Protein AF-U2ZTZ6-F1 (afdb_monomer_lite)

Sequence (130 aa):
MRSLLTILAVAVLAGCGGSEPFPRVDFPMQPGNYLQFYTQSGHPVVEFVQVDQRREAHSVQSGSWHGKVPIAQRMTNQTALLQECGLVTFREDDSEKVPVSYSRYNATGECPFKPFPALWTRVGRVPANN

Secondary structure (DSSP, 8-state):
----------------S-PSS----PPPSSSEEEEEEEEETTEEEEEEEEE-TT--EEEEEE--BSS---TTS--EEEEEEETTTEEEEEE--SSSEEEEEEEE--TT---TTSSPPSEEEE--PPP---

Structure (mmCIF, N/CA/C/O backbone):
data_AF-U2ZTZ6-F1
#
_entry.id   AF-U2ZTZ6-F1
#
loop_
_atom_site.group_PDB
_atom_site.id
_atom_site.type_symbol
_atom_site.label_atom_id
_atom_site.label_alt_id
_atom_site.label_comp_id
_atom_site.label_asym_id
_atom_site.label_entity_id
_atom_site.label_seq_id
_atom_site.pdbx_PDB_ins_code
_atom_site.Cartn_x
_atom_site.Cartn_y
_atom_site.Cartn_z
_atom_site.occupancy
_atom_site.B_iso_or_equiv
_atom_site.auth_seq_id
_atom_site.auth_comp_id
_atom_site.auth_asym_id
_atom_site.auth_atom_id
_atom_site.pdbx_PDB_model_num
ATOM 1 N N . MET A 1 1 ? -38.272 -24.082 -32.746 1.00 43.81 1 MET A N 1
ATOM 2 C CA . MET A 1 1 ? -37.293 -24.576 -31.754 1.00 43.81 1 MET A CA 1
ATOM 3 C C . MET A 1 1 ? -35.958 -24.760 -32.457 1.00 43.81 1 MET A C 1
ATOM 5 O O . MET A 1 1 ? -35.828 -25.666 -33.267 1.00 43.81 1 MET A O 1
ATOM 9 N N . ARG A 1 2 ? -35.004 -23.857 -32.230 1.00 38.69 2 ARG A N 1
ATOM 10 C CA . ARG A 1 2 ? -33.616 -23.998 -32.683 1.00 38.69 2 ARG A CA 1
ATOM 11 C C . ARG A 1 2 ? -32.737 -23.585 -31.514 1.00 38.69 2 ARG A C 1
ATOM 13 O O . ARG A 1 2 ? -32.619 -22.406 -31.209 1.00 38.69 2 ARG A O 1
ATOM 20 N N . SER A 1 3 ? -32.244 -24.604 -30.822 1.00 44.62 3 SER A N 1
ATOM 21 C CA . SER A 1 3 ? -31.207 -24.497 -29.808 1.00 44.62 3 SER A CA 1
ATOM 22 C C . SER A 1 3 ? -29.935 -24.018 -30.506 1.00 44.62 3 SER A C 1
ATOM 24 O O . SER A 1 3 ? -29.505 -24.653 -31.469 1.00 44.62 3 SER A O 1
ATOM 26 N N . LEU A 1 4 ? -29.376 -22.886 -30.082 1.00 44.50 4 LEU A N 1
ATOM 27 C CA . LEU A 1 4 ? -28.051 -22.451 -30.509 1.00 44.50 4 LEU A CA 1
ATOM 28 C C . LEU A 1 4 ? -27.165 -22.374 -29.272 1.00 44.50 4 LEU A C 1
ATOM 30 O O . LEU A 1 4 ? -27.458 -21.660 -28.316 1.00 44.50 4 LEU A O 1
ATOM 34 N N . LEU A 1 5 ? -26.134 -23.214 -29.326 1.00 45.91 5 LEU A N 1
ATOM 35 C CA . LEU A 1 5 ? -25.129 -23.465 -28.312 1.00 45.91 5 LEU A CA 1
ATOM 36 C C . LEU A 1 5 ? -24.493 -22.174 -27.789 1.00 45.91 5 LEU A C 1
ATOM 38 O O . LEU A 1 5 ? -24.011 -21.335 -28.548 1.00 45.91 5 LEU A O 1
ATOM 42 N N . THR A 1 6 ? -24.398 -22.114 -26.469 1.00 50.75 6 THR A N 1
ATOM 43 C CA . THR A 1 6 ? -23.483 -21.286 -25.693 1.00 50.75 6 THR A CA 1
ATOM 44 C C . THR A 1 6 ? -22.041 -21.553 -26.137 1.00 50.75 6 THR A C 1
ATOM 46 O O . THR A 1 6 ? -21.532 -22.655 -25.939 1.00 50.75 6 THR A O 1
ATOM 49 N N . ILE A 1 7 ? -21.359 -20.559 -26.710 1.00 50.34 7 ILE A N 1
ATOM 50 C CA . ILE A 1 7 ? -19.896 -20.580 -26.842 1.00 50.34 7 ILE A CA 1
ATOM 51 C C . ILE A 1 7 ? -19.346 -19.692 -25.731 1.00 50.34 7 ILE A C 1
ATOM 53 O O . ILE A 1 7 ? -19.288 -18.470 -25.840 1.00 50.34 7 ILE A O 1
ATOM 57 N N . LEU A 1 8 ? -19.002 -20.341 -24.622 1.00 43.28 8 LEU A N 1
ATOM 58 C CA . LEU A 1 8 ? -18.232 -19.770 -23.529 1.00 43.28 8 LEU A CA 1
ATOM 59 C C . LEU A 1 8 ? -16.788 -19.616 -24.034 1.00 43.28 8 LEU A C 1
ATOM 61 O O . LEU A 1 8 ? -16.059 -20.601 -24.139 1.00 43.28 8 LEU A O 1
ATOM 65 N N . ALA A 1 9 ? -16.383 -18.401 -24.405 1.00 47.66 9 ALA A N 1
ATOM 66 C CA . ALA A 1 9 ? -14.994 -18.112 -24.744 1.00 47.66 9 ALA A CA 1
ATOM 67 C C . ALA A 1 9 ? -14.166 -18.080 -23.453 1.00 47.66 9 ALA A C 1
ATOM 69 O O . ALA A 1 9 ? -14.027 -17.057 -22.789 1.00 47.66 9 ALA A O 1
ATOM 70 N N . VAL A 1 10 ? -13.648 -19.245 -23.083 1.00 46.72 10 VAL A N 1
ATOM 71 C CA . VAL A 1 10 ? -12.641 -19.406 -22.042 1.00 46.72 10 VAL A CA 1
ATOM 72 C C . VAL A 1 10 ? -11.295 -19.008 -22.652 1.00 46.72 10 VAL A C 1
ATOM 74 O O . VAL A 1 10 ? -10.635 -19.809 -23.308 1.00 46.72 10 VAL A O 1
ATOM 77 N N . ALA A 1 11 ? -10.902 -17.747 -22.483 1.00 47.03 11 ALA A N 1
ATOM 78 C CA . ALA A 1 11 ? -9.536 -17.308 -22.743 1.00 47.03 11 ALA A CA 1
ATOM 79 C C . ALA A 1 11 ? -8.702 -17.590 -21.486 1.00 47.03 11 ALA A C 1
ATOM 81 O O . ALA A 1 11 ? -8.723 -16.806 -20.541 1.00 47.03 11 ALA A O 1
ATOM 82 N N . VAL A 1 12 ? -8.000 -18.728 -21.448 1.00 53.06 12 VAL A N 1
ATOM 83 C CA . VAL A 1 12 ? -6.998 -18.996 -20.407 1.00 53.06 12 VAL A CA 1
ATOM 84 C C . VAL A 1 12 ? -5.627 -19.217 -21.057 1.00 53.06 12 VAL A C 1
ATOM 86 O O . VAL A 1 12 ? -5.473 -20.087 -21.907 1.00 53.06 12 VAL A O 1
ATOM 89 N N . LEU A 1 13 ? -4.659 -18.431 -20.570 1.00 55.22 13 LEU A N 1
ATOM 90 C CA . LEU A 1 13 ? -3.202 -18.636 -20.545 1.00 55.22 13 LEU A CA 1
ATOM 91 C C . LEU A 1 13 ? -2.423 -18.647 -21.874 1.00 55.22 13 LEU A C 1
ATOM 93 O O . LEU A 1 13 ? -2.157 -19.694 -22.456 1.00 55.22 13 LEU A O 1
ATOM 97 N N . ALA A 1 14 ? -1.875 -17.478 -22.220 1.00 44.84 14 ALA A N 1
ATOM 98 C CA . ALA A 1 14 ? -0.544 -17.356 -22.823 1.00 44.84 14 ALA A CA 1
ATOM 99 C C . ALA A 1 14 ? 0.058 -15.970 -22.504 1.00 44.84 14 ALA A C 1
ATOM 101 O O . ALA A 1 14 ? -0.597 -14.955 -22.726 1.00 44.84 14 ALA A O 1
ATOM 102 N N . GLY A 1 15 ? 1.294 -15.932 -21.991 1.00 38.28 15 GLY A N 1
ATOM 103 C CA . GLY A 1 15 ? 2.070 -14.709 -21.714 1.00 38.28 15 GLY A CA 1
ATOM 104 C C . GLY A 1 15 ? 2.737 -14.755 -20.335 1.00 38.28 15 GLY A C 1
ATOM 105 O O . GLY A 1 15 ? 2.160 -14.304 -19.357 1.00 38.28 15 GLY A O 1
ATOM 106 N N . CYS A 1 16 ? 3.801 -15.546 -20.162 1.00 47.16 16 CYS A N 1
ATOM 107 C CA . CYS A 1 16 ? 5.211 -15.125 -20.268 1.00 47.16 16 CYS A CA 1
ATOM 108 C C . CYS A 1 16 ? 5.587 -14.012 -19.274 1.00 47.16 16 CYS A C 1
ATOM 110 O O . CYS A 1 16 ? 5.120 -12.893 -19.421 1.00 47.16 16 CYS A O 1
ATOM 112 N N . GLY A 1 17 ? 6.430 -14.375 -18.291 1.00 42.50 17 GLY A N 1
ATOM 113 C CA . GLY A 1 17 ? 7.128 -13.548 -17.292 1.00 42.50 17 GLY A CA 1
ATOM 114 C C . GLY A 1 17 ? 6.688 -12.095 -17.179 1.00 42.50 17 GLY A C 1
ATOM 115 O O . GLY A 1 17 ? 6.994 -11.331 -18.082 1.00 42.50 17 GLY A O 1
ATOM 116 N N . GLY A 1 18 ? 6.031 -11.748 -16.061 1.00 46.72 18 GLY A N 1
ATOM 117 C CA . GLY A 1 18 ? 5.429 -10.439 -15.775 1.00 46.72 18 GLY A CA 1
ATOM 118 C C . GLY A 1 18 ? 6.169 -9.282 -16.435 1.00 46.72 18 GLY A C 1
ATOM 119 O O . GLY A 1 18 ? 7.131 -8.753 -15.883 1.00 46.72 18 GLY A O 1
ATOM 120 N N . SER A 1 19 ? 5.745 -8.946 -17.651 1.00 56.12 19 SER A N 1
ATOM 121 C CA . SER A 1 19 ? 6.374 -7.909 -18.442 1.00 56.12 19 SER A CA 1
ATOM 122 C C . SER A 1 19 ? 5.923 -6.584 -17.867 1.00 56.12 19 SER A C 1
ATOM 124 O O . SER A 1 19 ? 4.720 -6.353 -17.729 1.00 56.12 19 SER A O 1
ATOM 126 N N . GLU A 1 20 ? 6.880 -5.722 -17.540 1.00 63.03 20 GLU A N 1
ATOM 127 C CA . GLU A 1 20 ? 6.589 -4.323 -17.266 1.00 63.03 20 GLU A CA 1
ATOM 128 C C . GLU A 1 20 ? 5.672 -3.749 -18.366 1.00 63.03 20 GLU A C 1
ATOM 130 O O . GLU A 1 20 ? 5.856 -4.067 -19.546 1.00 63.03 20 GLU A O 1
ATOM 135 N N . PRO A 1 21 ? 4.691 -2.904 -18.007 1.00 69.62 21 PRO A N 1
ATOM 136 C CA . PRO A 1 21 ? 4.442 -2.352 -16.673 1.00 69.62 21 PRO A CA 1
ATOM 137 C C . PRO A 1 21 ? 3.706 -3.322 -15.735 1.00 69.62 21 PRO A C 1
ATOM 139 O O . PRO A 1 21 ? 2.842 -4.070 -16.173 1.00 69.62 21 PRO A O 1
ATOM 142 N N . PHE A 1 22 ? 3.994 -3.254 -14.428 1.00 84.38 22 PHE A N 1
ATOM 143 C CA . PHE A 1 22 ? 3.204 -3.924 -13.385 1.00 84.38 22 PHE A CA 1
ATOM 144 C C . PHE A 1 22 ? 1.806 -3.289 -13.347 1.00 84.38 22 PHE A C 1
ATOM 146 O O . PHE A 1 22 ? 1.705 -2.141 -12.908 1.00 84.38 22 PHE A O 1
ATOM 153 N N . PRO A 1 23 ? 0.743 -3.949 -13.843 1.00 87.38 23 PRO A N 1
ATOM 154 C CA . PRO A 1 23 ? -0.548 -3.298 -14.009 1.00 87.38 23 PRO A CA 1
ATOM 155 C C . PRO A 1 23 ? -1.295 -3.208 -12.675 1.00 87.38 23 PRO A C 1
ATOM 157 O O . PRO A 1 23 ? -1.158 -4.077 -11.813 1.00 87.38 23 PRO A O 1
ATOM 160 N N . ARG A 1 24 ? -2.135 -2.177 -12.529 1.00 91.88 24 ARG A N 1
ATOM 161 C CA . ARG A 1 24 ? -3.128 -2.124 -11.450 1.00 91.88 24 ARG A CA 1
ATOM 162 C C . ARG A 1 24 ? -4.140 -3.253 -11.652 1.00 91.88 24 ARG A C 1
ATOM 164 O O . ARG A 1 24 ? -4.647 -3.418 -12.761 1.00 91.88 24 ARG A O 1
ATOM 171 N N . VAL A 1 25 ? -4.461 -3.984 -10.591 1.00 91.12 25 VAL A N 1
ATOM 172 C CA . VAL A 1 25 ? -5.517 -5.009 -10.589 1.00 91.12 25 VAL A CA 1
ATOM 173 C C . VAL A 1 25 ? -6.720 -4.556 -9.769 1.00 91.12 25 VAL A C 1
AT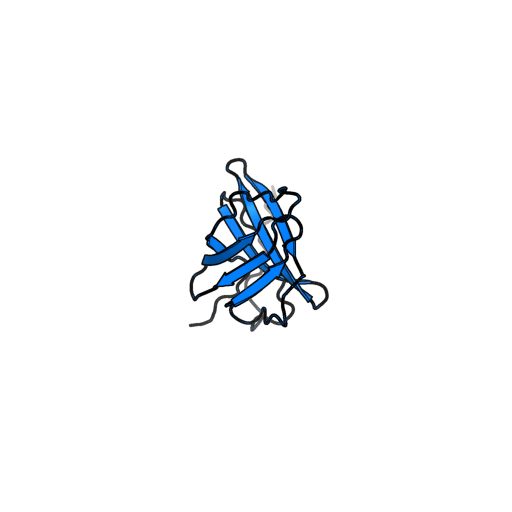OM 175 O O . VAL A 1 25 ? -6.614 -3.647 -8.943 1.00 91.12 25 VAL A O 1
ATOM 178 N N . ASP A 1 26 ? -7.864 -5.198 -9.977 1.00 91.62 26 ASP A N 1
ATOM 179 C CA . ASP A 1 26 ? -9.044 -4.952 -9.153 1.00 91.62 26 ASP A CA 1
ATOM 180 C C . ASP A 1 26 ? -8.885 -5.552 -7.752 1.00 91.62 26 ASP A C 1
ATOM 182 O O . ASP A 1 26 ? -8.284 -6.615 -7.562 1.00 91.62 26 ASP A O 1
ATOM 186 N N . PHE A 1 27 ? -9.439 -4.858 -6.757 1.00 90.69 27 PHE A N 1
ATOM 187 C CA . PHE A 1 27 ? -9.451 -5.338 -5.381 1.00 90.69 27 PHE A CA 1
ATOM 188 C C . PHE A 1 27 ? -10.583 -6.346 -5.140 1.00 90.69 27 PHE A C 1
ATOM 190 O O . PHE A 1 27 ? -11.648 -6.242 -5.755 1.00 90.69 27 PHE A O 1
ATOM 197 N N . PRO A 1 28 ? -10.395 -7.300 -4.211 1.00 91.00 28 PRO A N 1
ATOM 198 C CA . PRO A 1 28 ? -11.462 -8.192 -3.783 1.00 91.00 28 PRO A CA 1
ATOM 199 C C . PRO A 1 28 ? -12.629 -7.415 -3.161 1.00 91.00 28 PRO A C 1
ATOM 201 O O . PRO A 1 28 ? -12.428 -6.396 -2.509 1.00 91.00 28 PRO A O 1
ATOM 204 N N . MET A 1 29 ? -13.854 -7.925 -3.319 1.00 91.44 29 MET A N 1
ATOM 205 C CA . MET A 1 29 ? -15.057 -7.328 -2.714 1.00 91.44 29 MET A CA 1
ATOM 206 C C . MET A 1 29 ? -15.347 -7.854 -1.299 1.00 91.44 29 MET A C 1
ATOM 208 O O . MET A 1 29 ? -16.347 -7.469 -0.689 1.00 91.44 29 MET A O 1
ATOM 212 N N . GLN A 1 30 ? -14.542 -8.795 -0.793 1.00 95.31 30 GLN A N 1
ATOM 213 C CA . GLN A 1 30 ? -14.692 -9.293 0.572 1.00 95.31 30 GLN A CA 1
ATOM 214 C C . GLN A 1 30 ? -14.176 -8.253 1.577 1.00 95.31 30 GLN A C 1
ATOM 216 O O . GLN A 1 30 ? -13.206 -7.562 1.273 1.00 95.31 30 GLN A O 1
ATOM 221 N N . PRO A 1 31 ? -14.773 -8.160 2.781 1.00 96.50 31 PRO A N 1
ATOM 222 C CA . PRO A 1 31 ? -14.268 -7.278 3.824 1.00 96.50 31 PRO A CA 1
ATOM 223 C C . PRO A 1 31 ? -12.810 -7.595 4.173 1.00 96.50 31 PRO A C 1
ATOM 225 O O . PRO A 1 31 ? -12.457 -8.755 4.404 1.00 96.50 31 PRO A O 1
ATOM 228 N N . GLY A 1 32 ? -11.966 -6.569 4.248 1.00 95.62 32 GLY A N 1
ATOM 229 C CA . GLY A 1 32 ? -10.542 -6.750 4.503 1.00 95.62 32 GLY A CA 1
ATOM 230 C C . GLY A 1 32 ? -9.690 -5.525 4.196 1.00 95.62 32 GLY A C 1
ATOM 231 O O . GLY A 1 32 ? -10.163 -4.526 3.662 1.00 95.62 32 GLY A O 1
ATOM 232 N N . ASN A 1 33 ? -8.406 -5.631 4.542 1.00 96.38 33 ASN A N 1
ATOM 233 C CA . ASN A 1 33 ? -7.384 -4.635 4.230 1.00 96.38 33 ASN A CA 1
ATOM 234 C C . ASN A 1 33 ? -6.492 -5.193 3.123 1.00 96.38 33 ASN A C 1
ATOM 236 O O . ASN A 1 33 ? -5.853 -6.239 3.303 1.00 96.38 33 ASN A O 1
ATOM 240 N N . TYR A 1 34 ? -6.431 -4.490 2.003 1.00 95.50 34 TYR A N 1
ATOM 241 C CA . TYR A 1 34 ? -5.703 -4.886 0.810 1.00 95.50 34 TYR A CA 1
ATOM 242 C C . TYR A 1 34 ? -4.756 -3.786 0.351 1.00 95.50 34 TYR A C 1
ATOM 244 O O . TYR A 1 34 ? -5.050 -2.604 0.499 1.00 95.50 34 TYR A O 1
ATOM 252 N N . LEU A 1 35 ? -3.627 -4.160 -0.234 1.00 94.75 35 LEU A N 1
ATOM 253 C CA . LEU A 1 35 ? -2.768 -3.207 -0.918 1.00 94.75 35 LEU A CA 1
ATOM 254 C C . LEU A 1 35 ? -2.220 -3.781 -2.213 1.00 94.75 35 LEU A C 1
ATOM 256 O O . LEU A 1 35 ? -2.150 -4.995 -2.382 1.00 94.75 35 LEU A O 1
ATOM 260 N N . GLN A 1 36 ? -1.789 -2.910 -3.110 1.00 93.44 36 GLN A N 1
ATOM 261 C CA . GLN A 1 36 ? -1.037 -3.301 -4.293 1.00 93.44 36 GLN A CA 1
ATOM 262 C C . GLN A 1 36 ? 0.054 -2.293 -4.611 1.00 93.44 36 GLN A C 1
ATOM 264 O O . GLN A 1 36 ? -0.023 -1.126 -4.228 1.00 93.44 36 GLN A O 1
ATOM 269 N N . PHE A 1 37 ? 1.052 -2.771 -5.348 1.00 91.88 37 PHE A N 1
ATOM 270 C CA . PHE A 1 37 ? 2.106 -1.954 -5.928 1.00 91.88 37 PHE A CA 1
ATOM 271 C C . PHE A 1 37 ? 2.054 -2.130 -7.443 1.00 91.88 37 PHE A C 1
ATOM 273 O O . PHE A 1 37 ? 2.108 -3.265 -7.918 1.00 91.88 37 PHE A O 1
ATOM 280 N N . TYR A 1 38 ? 1.947 -1.033 -8.184 1.00 91.56 38 TYR A N 1
ATOM 281 C CA . TYR A 1 38 ? 1.839 -1.044 -9.644 1.00 91.56 38 TYR A CA 1
ATOM 282 C C . TYR A 1 38 ? 2.526 0.173 -10.259 1.00 91.56 38 TYR A C 1
ATOM 284 O O . TYR A 1 38 ? 2.884 1.128 -9.569 1.00 91.56 38 TYR A O 1
ATOM 292 N N . THR A 1 39 ? 2.715 0.139 -11.573 1.00 90.50 39 THR A N 1
ATOM 293 C CA . THR A 1 39 ? 3.290 1.244 -12.333 1.00 90.50 39 THR A CA 1
ATOM 294 C C . THR A 1 39 ? 2.179 2.039 -13.011 1.00 90.50 39 THR A C 1
ATOM 296 O O . THR A 1 39 ? 1.402 1.491 -13.789 1.00 90.50 39 THR A O 1
ATOM 299 N N . GLN A 1 40 ? 2.134 3.350 -12.774 1.00 90.00 40 GLN A N 1
ATOM 300 C CA . GLN A 1 40 ? 1.255 4.285 -13.475 1.00 90.00 40 GLN A CA 1
ATOM 301 C C . GLN A 1 40 ? 2.105 5.339 -14.176 1.00 90.00 40 GLN A C 1
ATOM 303 O O . GLN A 1 40 ? 2.908 6.017 -13.538 1.00 90.00 40 GLN A O 1
ATOM 308 N N . SER A 1 41 ? 1.965 5.460 -15.498 1.00 88.75 41 SER A N 1
ATOM 309 C CA . SER A 1 41 ? 2.744 6.413 -16.307 1.00 88.75 41 SER A CA 1
ATOM 310 C C . SER A 1 41 ? 4.266 6.307 -16.096 1.00 88.75 41 SER A C 1
ATOM 312 O O . SER A 1 41 ? 4.966 7.312 -16.085 1.00 88.75 41 SER A O 1
ATOM 314 N N . GLY A 1 42 ? 4.782 5.090 -15.885 1.00 85.69 42 GLY A N 1
ATOM 315 C CA . GLY A 1 42 ? 6.207 4.842 -15.626 1.00 85.69 42 GLY A CA 1
ATOM 316 C C . GLY A 1 42 ? 6.661 5.083 -14.181 1.00 85.69 42 GLY A C 1
ATOM 317 O O . GLY A 1 42 ? 7.831 4.869 -13.874 1.00 85.69 42 GLY A O 1
ATOM 318 N N . HIS A 1 43 ? 5.757 5.478 -13.281 1.00 89.75 43 HIS A N 1
ATOM 319 C CA . HIS A 1 43 ? 6.068 5.752 -11.881 1.00 89.75 43 HIS A CA 1
ATOM 320 C C . HIS A 1 43 ? 5.464 4.708 -10.937 1.00 89.75 43 HIS A C 1
ATOM 322 O O . HIS A 1 43 ? 4.350 4.235 -11.175 1.00 89.75 43 HIS A O 1
ATOM 328 N N . PRO A 1 44 ? 6.177 4.349 -9.856 1.00 91.94 44 PRO A N 1
ATOM 329 C CA . PRO A 1 44 ? 5.676 3.410 -8.873 1.00 91.94 44 PRO A CA 1
ATOM 330 C C . PRO A 1 44 ? 4.541 4.018 -8.049 1.00 91.94 44 PRO A C 1
ATOM 332 O O . PRO A 1 44 ? 4.652 5.142 -7.560 1.00 91.94 44 PRO A O 1
ATOM 335 N N . VAL A 1 45 ? 3.480 3.249 -7.839 1.00 93.81 45 VAL A N 1
ATOM 336 C CA . VAL A 1 45 ? 2.321 3.623 -7.028 1.00 93.81 45 VAL A CA 1
ATOM 337 C C . VAL A 1 45 ? 2.041 2.523 -6.015 1.00 93.81 45 VAL A C 1
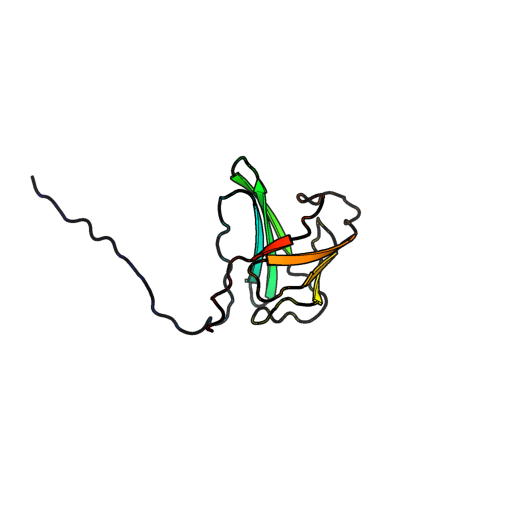ATOM 339 O O . VAL A 1 45 ? 2.148 1.336 -6.326 1.00 93.81 45 VAL A O 1
ATOM 342 N N . VAL A 1 46 ? 1.690 2.925 -4.796 1.00 94.25 46 VAL A N 1
ATOM 343 C CA . VAL A 1 46 ? 1.035 2.066 -3.811 1.00 94.25 46 VAL A CA 1
ATOM 344 C C . VAL A 1 46 ? -0.410 2.509 -3.660 1.00 94.25 46 VAL A C 1
ATOM 346 O O . VAL A 1 46 ? -0.676 3.702 -3.532 1.00 94.25 46 VAL A O 1
ATOM 349 N N . GLU A 1 47 ? -1.331 1.557 -3.648 1.00 95.44 47 GLU A N 1
ATOM 350 C CA . GLU A 1 47 ? -2.740 1.793 -3.341 1.00 95.44 47 GLU A CA 1
ATOM 351 C C . GLU A 1 47 ? -3.162 0.880 -2.195 1.00 95.44 47 GLU A C 1
ATOM 353 O O . GLU A 1 47 ? -2.896 -0.323 -2.215 1.00 95.44 47 GLU A O 1
ATOM 358 N N . PHE A 1 48 ? -3.808 1.471 -1.200 1.00 95.62 48 PHE A N 1
ATOM 359 C CA . PHE A 1 48 ? -4.397 0.816 -0.045 1.00 95.62 48 PHE A CA 1
ATOM 360 C C . PHE A 1 48 ? -5.907 0.841 -0.189 1.00 95.62 48 PHE A C 1
ATOM 362 O O . PHE A 1 48 ? -6.471 1.903 -0.433 1.00 95.62 48 PHE A O 1
ATOM 369 N N . VAL A 1 49 ? -6.557 -0.297 0.028 1.00 96.25 49 VAL A N 1
ATOM 370 C CA . VAL A 1 49 ? -8.012 -0.412 0.036 1.00 96.25 49 VAL A CA 1
ATOM 371 C C . VAL A 1 49 ? -8.483 -1.145 1.276 1.00 96.25 49 VAL A C 1
ATOM 373 O O . VAL A 1 49 ? -8.062 -2.268 1.551 1.00 96.25 49 VAL A O 1
ATOM 376 N N . GLN A 1 50 ? -9.394 -0.516 2.008 1.00 96.12 50 GLN A N 1
ATOM 377 C CA . GLN A 1 50 ? -10.157 -1.165 3.062 1.00 96.12 50 GLN A CA 1
ATOM 378 C C . GLN A 1 50 ? -11.583 -1.380 2.571 1.00 96.12 50 GLN A C 1
ATOM 380 O O . GLN A 1 50 ? -12.261 -0.424 2.202 1.00 96.12 50 GLN A O 1
ATOM 385 N N . VAL A 1 51 ? -12.022 -2.635 2.571 1.00 95.81 51 VAL A N 1
ATOM 386 C CA . VAL A 1 51 ? -13.405 -3.016 2.287 1.00 95.81 51 VAL A CA 1
ATOM 387 C C . VAL A 1 51 ? -14.097 -3.297 3.610 1.00 95.81 51 VAL A C 1
ATOM 389 O O . VAL A 1 51 ? -13.628 -4.122 4.400 1.00 95.81 51 VAL A O 1
ATOM 392 N N . ASP A 1 52 ? -15.194 -2.597 3.870 1.00 93.19 52 ASP A N 1
ATOM 393 C CA . ASP A 1 52 ? -15.954 -2.738 5.106 1.00 93.19 52 ASP A CA 1
ATOM 394 C C . ASP A 1 52 ? -16.941 -3.926 5.056 1.00 93.19 52 ASP A C 1
ATOM 396 O O . ASP A 1 52 ? -17.044 -4.659 4.070 1.00 93.19 52 ASP A O 1
ATOM 400 N N . GLN A 1 53 ? -17.704 -4.132 6.134 1.00 94.50 53 GLN A N 1
ATOM 401 C CA . GLN A 1 53 ? -18.706 -5.207 6.211 1.00 94.50 53 GLN A CA 1
ATOM 402 C C . GLN A 1 53 ? -19.898 -5.010 5.255 1.00 94.50 53 GLN A C 1
ATOM 404 O O . GLN A 1 53 ? -20.607 -5.970 4.950 1.00 94.50 53 GLN A O 1
ATOM 409 N N . ARG A 1 54 ? -20.123 -3.784 4.774 1.00 94.88 54 ARG A N 1
ATOM 410 C CA . ARG A 1 54 ? -21.149 -3.433 3.782 1.00 94.88 54 ARG A CA 1
ATOM 411 C C . ARG A 1 54 ? -20.640 -3.579 2.348 1.00 94.88 54 ARG A C 1
ATOM 413 O O . ARG A 1 54 ? -21.432 -3.433 1.421 1.00 94.88 54 ARG A O 1
ATOM 420 N N . ARG A 1 55 ? -19.368 -3.964 2.171 1.00 91.88 55 ARG A N 1
ATOM 421 C CA . ARG A 1 55 ? -18.650 -4.044 0.889 1.00 91.88 55 ARG A CA 1
ATOM 422 C C . ARG A 1 55 ? -18.420 -2.678 0.245 1.00 91.88 55 ARG A C 1
ATOM 424 O O . ARG A 1 55 ? -18.246 -2.588 -0.969 1.00 91.88 55 ARG A O 1
ATOM 431 N N . GLU A 1 56 ? -18.409 -1.627 1.052 1.00 93.19 56 GLU A N 1
ATOM 432 C CA . GLU A 1 56 ? -17.961 -0.304 0.644 1.00 93.19 56 GLU A CA 1
ATOM 433 C C . GLU A 1 56 ? -16.432 -0.260 0.733 1.00 93.19 56 GLU A C 1
ATOM 435 O O . GLU A 1 56 ? -15.835 -0.742 1.698 1.00 93.19 56 GLU A O 1
ATOM 440 N N . ALA A 1 57 ? -15.790 0.267 -0.310 1.00 93.19 57 ALA A N 1
ATOM 441 C CA . ALA A 1 57 ? -14.339 0.327 -0.418 1.00 93.19 57 ALA A CA 1
ATOM 442 C C . ALA A 1 57 ? -13.846 1.763 -0.219 1.00 93.19 57 ALA A C 1
ATOM 444 O O . ALA A 1 57 ? -14.255 2.677 -0.936 1.00 93.19 57 ALA A O 1
ATOM 445 N N . HIS A 1 58 ? -12.911 1.945 0.708 1.00 93.19 58 HIS A N 1
ATOM 446 C CA . HIS A 1 58 ? -12.160 3.183 0.882 1.00 93.19 58 HIS A CA 1
ATOM 447 C C . HIS A 1 58 ? -10.751 2.988 0.333 1.00 93.19 58 HIS A C 1
ATOM 449 O O . HIS A 1 58 ? -10.065 2.057 0.755 1.00 93.19 58 HIS A O 1
ATOM 455 N N . SER A 1 59 ? -10.324 3.853 -0.591 1.00 93.75 59 SER A N 1
ATOM 456 C CA . SER A 1 59 ? -9.005 3.776 -1.227 1.00 93.75 59 SER A CA 1
ATOM 457 C C .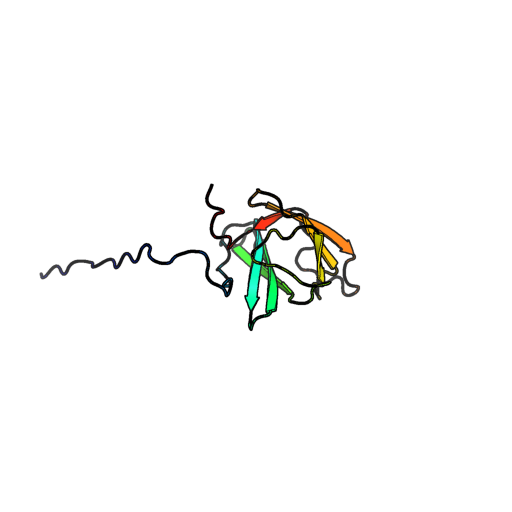 SER A 1 59 ? -8.155 5.004 -0.917 1.00 93.75 59 SER A C 1
ATOM 459 O O . SER A 1 59 ? -8.664 6.123 -0.894 1.00 93.75 59 SER A O 1
ATOM 461 N N . VAL A 1 60 ? -6.858 4.784 -0.713 1.00 93.44 60 VAL A N 1
ATOM 462 C CA . VAL A 1 60 ? -5.831 5.830 -0.678 1.00 93.44 60 VAL A CA 1
ATOM 463 C C . VAL A 1 60 ? -4.641 5.363 -1.501 1.00 93.44 60 VAL A C 1
ATOM 465 O O . VAL A 1 60 ? -4.141 4.256 -1.303 1.00 93.44 60 VAL A O 1
ATOM 468 N N . GLN A 1 61 ? -4.140 6.225 -2.382 1.00 94.31 61 GLN A N 1
ATOM 469 C CA . GLN A 1 61 ? -2.988 5.928 -3.231 1.00 94.31 61 GLN A CA 1
ATOM 470 C C . GLN A 1 61 ? -1.864 6.947 -3.053 1.00 94.31 61 GLN A C 1
ATOM 472 O O . GLN A 1 61 ? -2.097 8.109 -2.727 1.00 94.31 61 GLN A O 1
ATOM 477 N N . SER A 1 62 ? -0.628 6.525 -3.307 1.00 93.44 62 SER A N 1
ATOM 478 C CA . SER A 1 62 ? 0.523 7.421 -3.357 1.00 93.44 62 SER A CA 1
ATOM 479 C C . SER A 1 62 ? 1.563 6.968 -4.373 1.00 93.44 62 SER A C 1
ATOM 481 O O . SER A 1 62 ? 1.921 5.794 -4.445 1.00 93.44 62 SER A O 1
ATOM 483 N N . GLY A 1 63 ? 2.083 7.938 -5.126 1.00 93.12 63 GLY A N 1
ATOM 484 C CA . GLY A 1 63 ? 3.318 7.820 -5.906 1.00 93.12 63 GLY A CA 1
ATOM 485 C C . GLY A 1 63 ? 4.500 8.565 -5.273 1.00 93.12 63 GLY A C 1
ATOM 486 O O . GLY A 1 63 ? 5.544 8.722 -5.901 1.00 93.12 63 GLY A O 1
ATOM 487 N N . SER A 1 64 ? 4.342 9.078 -4.049 1.00 93.38 64 SER A N 1
ATOM 488 C CA . SER A 1 64 ? 5.363 9.854 -3.342 1.00 93.38 64 SER A CA 1
ATOM 489 C C . SER A 1 64 ? 6.216 8.940 -2.469 1.00 93.38 64 SER A C 1
ATOM 491 O O . SER A 1 64 ? 5.836 8.588 -1.353 1.00 93.38 64 SER A O 1
ATOM 493 N N . TRP A 1 65 ? 7.391 8.579 -2.977 1.00 93.31 65 TRP A N 1
ATOM 494 C CA . TRP A 1 65 ? 8.301 7.631 -2.341 1.00 93.31 65 TRP A CA 1
ATOM 495 C C . TRP A 1 65 ? 9.564 8.292 -1.806 1.00 93.31 65 TRP A C 1
ATOM 497 O O . TRP A 1 65 ? 10.094 9.242 -2.382 1.00 93.31 65 TRP A O 1
ATOM 507 N N . HIS A 1 66 ? 10.093 7.736 -0.722 1.00 89.19 66 HIS A N 1
ATOM 508 C CA . HIS A 1 66 ? 11.421 8.067 -0.227 1.00 89.19 66 HIS A CA 1
ATOM 509 C C . HIS A 1 66 ? 12.453 7.179 -0.930 1.00 89.19 66 HIS A C 1
ATOM 511 O O . HIS A 1 66 ? 12.778 6.092 -0.457 1.00 89.19 66 HIS A O 1
ATOM 517 N N . GLY A 1 67 ? 12.972 7.653 -2.064 1.00 82.75 67 GLY A N 1
ATOM 518 C CA . GLY A 1 67 ? 14.010 6.970 -2.839 1.00 82.75 67 GLY A CA 1
ATOM 519 C C . GLY A 1 67 ? 13.484 6.259 -4.087 1.00 82.75 67 GLY A C 1
ATOM 520 O O . GLY A 1 67 ? 12.389 6.535 -4.573 1.00 82.75 67 GLY A O 1
ATOM 521 N N . LYS A 1 68 ? 14.312 5.372 -4.648 1.00 82.88 68 LYS A N 1
ATOM 522 C CA . LYS A 1 68 ? 13.960 4.569 -5.827 1.00 82.88 68 LYS A CA 1
ATOM 523 C C . LYS A 1 68 ? 13.254 3.293 -5.387 1.00 82.88 68 LYS A C 1
ATOM 525 O O . LYS A 1 68 ? 13.745 2.609 -4.497 1.00 82.88 68 LYS A O 1
ATOM 530 N N . VAL A 1 69 ? 12.159 2.955 -6.062 1.00 85.31 69 VAL A N 1
ATOM 531 C CA . VAL A 1 69 ? 11.302 1.831 -5.678 1.00 85.31 69 VAL A CA 1
ATOM 532 C C . VAL A 1 69 ? 11.305 0.746 -6.751 1.00 85.31 69 VAL A C 1
ATOM 534 O O . VAL A 1 69 ? 10.801 0.980 -7.851 1.00 85.31 69 VAL A O 1
ATOM 537 N N . PRO A 1 70 ? 11.844 -0.447 -6.450 1.00 82.75 70 PRO A N 1
ATOM 538 C CA . PRO A 1 70 ? 11.822 -1.575 -7.368 1.00 82.75 70 PRO A CA 1
ATOM 539 C C . PRO A 1 70 ? 10.531 -2.394 -7.191 1.00 82.75 70 PRO A C 1
ATOM 541 O O . PRO A 1 70 ? 10.525 -3.375 -6.455 1.00 82.75 70 PRO A O 1
ATOM 544 N N . ILE A 1 71 ? 9.438 -2.034 -7.881 1.00 81.25 71 ILE A N 1
ATOM 545 C CA . ILE A 1 71 ? 8.143 -2.763 -7.780 1.00 81.25 71 ILE A CA 1
ATOM 546 C C . ILE A 1 71 ? 8.264 -4.247 -8.158 1.00 81.25 71 ILE A C 1
ATOM 548 O O . ILE A 1 71 ? 7.542 -5.086 -7.616 1.00 81.25 71 ILE A O 1
ATOM 552 N N . ALA A 1 72 ? 9.207 -4.573 -9.046 1.00 76.81 72 ALA A N 1
ATOM 553 C CA . ALA A 1 72 ? 9.547 -5.944 -9.423 1.00 76.81 72 ALA A CA 1
ATOM 554 C C . ALA A 1 72 ? 10.041 -6.802 -8.245 1.00 76.81 72 ALA A C 1
ATOM 556 O O . ALA A 1 72 ? 10.041 -8.028 -8.323 1.00 76.81 72 ALA A O 1
ATOM 557 N N . GLN A 1 73 ? 10.502 -6.165 -7.170 1.00 78.38 73 GLN A N 1
ATOM 558 C CA . GLN A 1 73 ? 11.084 -6.809 -6.002 1.00 78.38 73 GLN A CA 1
ATOM 559 C C . GLN A 1 73 ? 10.148 -6.690 -4.794 1.00 78.38 73 GLN A C 1
ATOM 561 O O . GLN A 1 73 ? 9.031 -6.167 -4.859 1.00 78.38 73 GLN A O 1
ATOM 566 N N . ARG A 1 74 ? 10.593 -7.229 -3.659 1.00 81.25 74 ARG A N 1
ATOM 567 C CA . ARG A 1 74 ? 9.869 -7.082 -2.398 1.00 81.25 74 ARG A CA 1
ATOM 568 C C . ARG A 1 74 ? 9.983 -5.652 -1.889 1.00 81.25 74 ARG A C 1
ATOM 570 O O . ARG A 1 74 ? 11.058 -5.055 -1.891 1.00 81.25 74 ARG A O 1
ATOM 577 N N . MET A 1 75 ? 8.867 -5.130 -1.402 1.00 85.56 75 MET A N 1
ATOM 578 C CA . MET A 1 75 ? 8.758 -3.800 -0.820 1.00 85.56 75 MET A CA 1
ATOM 579 C C . MET A 1 75 ? 9.198 -3.847 0.645 1.00 85.56 75 MET A C 1
ATOM 581 O O . MET A 1 75 ? 8.401 -3.706 1.570 1.00 85.56 75 MET A O 1
ATOM 585 N N . THR A 1 76 ? 10.488 -4.097 0.860 1.00 87.38 76 THR A N 1
ATOM 586 C CA . THR A 1 76 ? 11.100 -4.161 2.192 1.00 87.38 76 THR A CA 1
ATOM 587 C C . THR A 1 76 ? 11.862 -2.865 2.467 1.00 87.38 76 THR A C 1
ATOM 589 O O . THR A 1 76 ? 12.693 -2.435 1.665 1.00 87.38 76 THR A O 1
ATOM 592 N N . ASN A 1 77 ? 11.573 -2.224 3.601 1.00 88.50 77 ASN A N 1
ATOM 593 C CA . ASN A 1 77 ? 12.137 -0.939 4.032 1.00 88.50 77 ASN A CA 1
ATOM 594 C C . ASN A 1 77 ? 11.918 0.222 3.045 1.00 88.50 77 ASN A C 1
ATOM 596 O O . ASN A 1 77 ? 12.637 1.218 3.080 1.00 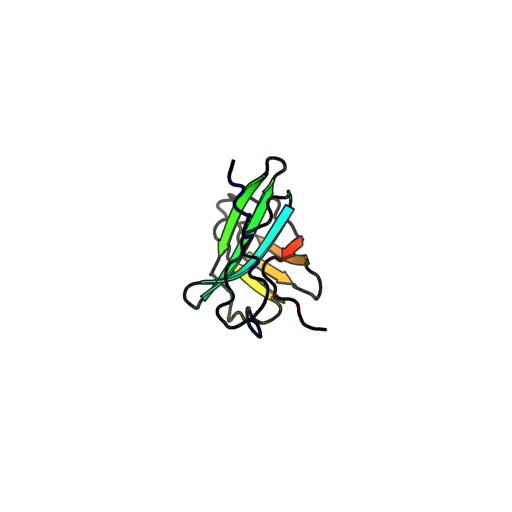88.50 77 ASN A O 1
ATOM 600 N N . GLN A 1 78 ? 10.899 0.119 2.191 1.00 91.31 78 GLN A N 1
ATOM 601 C CA . GLN A 1 78 ? 10.462 1.218 1.331 1.00 91.31 78 GLN A CA 1
ATOM 602 C C . GLN A 1 78 ? 9.484 2.100 2.098 1.00 91.31 78 GLN A C 1
ATOM 604 O O . GLN A 1 78 ? 8.685 1.584 2.877 1.00 91.31 78 GLN A O 1
ATOM 609 N N . THR A 1 79 ? 9.543 3.416 1.897 1.00 92.88 79 THR A N 1
ATOM 610 C CA . THR A 1 79 ? 8.649 4.366 2.578 1.00 92.88 79 THR A CA 1
ATOM 611 C C . THR A 1 79 ? 7.899 5.217 1.564 1.00 92.88 79 THR A C 1
ATOM 613 O O . THR A 1 79 ? 8.516 5.781 0.660 1.00 92.88 79 THR A O 1
ATOM 616 N N . ALA A 1 80 ? 6.583 5.323 1.736 1.00 93.00 80 ALA A N 1
ATOM 617 C CA . ALA A 1 80 ? 5.714 6.205 0.967 1.00 93.00 80 ALA A CA 1
ATOM 618 C C . ALA A 1 80 ? 5.070 7.258 1.874 1.00 93.00 80 ALA A C 1
ATOM 620 O O . ALA A 1 80 ? 4.773 6.999 3.043 1.00 93.00 80 ALA A O 1
ATOM 621 N N . LEU A 1 81 ? 4.828 8.440 1.314 1.00 91.69 81 LEU A N 1
ATOM 622 C CA . LEU A 1 81 ? 4.009 9.480 1.920 1.00 91.69 81 LEU A CA 1
ATOM 623 C C . LEU A 1 81 ? 2.586 9.370 1.374 1.00 91.69 81 LEU A C 1
ATOM 625 O O . LEU A 1 81 ? 2.345 9.693 0.214 1.00 91.69 81 LEU A O 1
ATOM 629 N N . LEU A 1 82 ? 1.641 8.942 2.203 1.00 89.75 82 LEU A N 1
ATOM 630 C CA . LEU A 1 82 ? 0.212 9.057 1.917 1.00 89.75 82 LEU A CA 1
ATOM 631 C C . LEU A 1 82 ? -0.239 10.446 2.370 1.00 89.75 82 LEU A C 1
ATOM 633 O O . LEU A 1 82 ? 0.010 10.818 3.515 1.00 89.75 82 LEU A O 1
ATOM 637 N N . GLN A 1 83 ? -0.876 11.234 1.507 1.00 85.75 83 GLN A N 1
ATOM 638 C CA . GLN A 1 83 ? -1.223 12.614 1.865 1.00 85.75 83 GLN A CA 1
ATOM 639 C C . GLN A 1 83 ? -2.222 12.665 3.028 1.00 85.75 83 GLN A C 1
ATOM 641 O O . GLN A 1 83 ? -2.043 13.445 3.959 1.00 85.75 83 GLN A O 1
ATOM 646 N N . GLU A 1 84 ? -3.217 11.787 3.037 1.00 83.19 84 GLU A N 1
ATOM 647 C CA . GLU A 1 84 ? -4.269 11.734 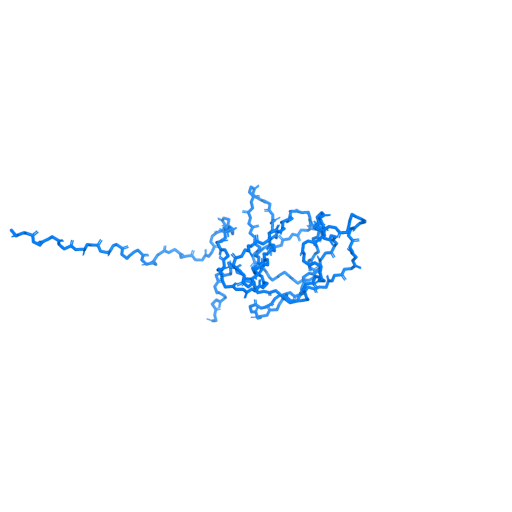4.056 1.00 83.19 84 GLU A CA 1
ATOM 648 C C . GLU A 1 84 ? -3.813 10.981 5.314 1.00 83.19 84 GLU A C 1
ATOM 650 O O . GLU A 1 84 ? -4.282 11.244 6.423 1.00 83.19 84 GLU A O 1
ATOM 655 N N . CYS A 1 85 ? -2.870 10.047 5.156 1.00 85.38 85 CYS A N 1
ATOM 656 C CA . CYS A 1 85 ? -2.466 9.132 6.220 1.00 85.38 85 CYS A CA 1
ATOM 657 C C . CYS A 1 85 ? -1.075 9.393 6.795 1.00 85.38 85 CYS A C 1
ATOM 659 O O . CYS A 1 85 ? -0.839 8.986 7.918 1.00 85.38 85 CYS A O 1
ATOM 661 N N . GLY A 1 86 ? -0.171 10.103 6.131 1.00 88.62 86 GLY A N 1
ATOM 662 C CA . GLY A 1 86 ? 1.209 10.312 6.578 1.00 88.62 86 GLY A CA 1
ATOM 663 C C . GLY A 1 86 ? 2.193 9.257 6.057 1.00 88.62 86 GLY A C 1
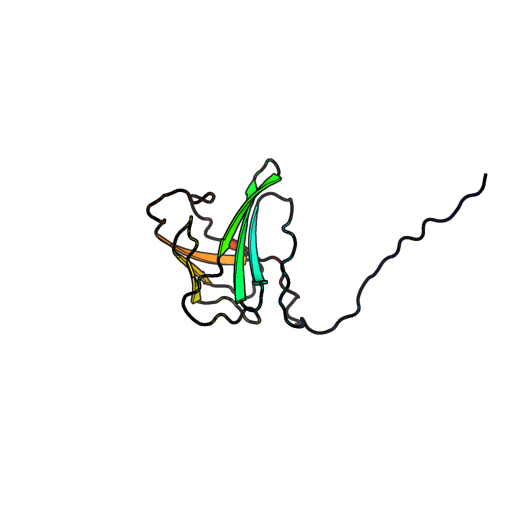ATOM 664 O O . GLY A 1 86 ? 1.986 8.651 5.007 1.00 88.62 86 GLY A O 1
ATOM 665 N N . LEU A 1 87 ? 3.311 9.071 6.762 1.00 90.38 87 LEU A N 1
ATOM 666 C CA . LEU A 1 87 ? 4.417 8.220 6.306 1.00 90.38 87 LEU A CA 1
ATOM 667 C C . LEU A 1 87 ? 4.212 6.750 6.692 1.00 90.38 87 LEU A C 1
ATOM 669 O O . LEU A 1 87 ? 4.023 6.423 7.870 1.00 90.38 87 LEU A O 1
ATOM 673 N N . VAL A 1 88 ? 4.334 5.867 5.699 1.00 91.56 88 VAL A N 1
ATOM 674 C CA . VAL A 1 88 ? 4.176 4.414 5.843 1.00 91.56 88 VAL A CA 1
ATOM 675 C C . VAL A 1 88 ? 5.398 3.696 5.296 1.00 91.56 88 VAL A C 1
ATOM 677 O O . VAL A 1 88 ? 5.817 3.950 4.168 1.00 91.56 88 VAL A O 1
ATOM 680 N N . THR A 1 89 ? 5.947 2.773 6.082 1.00 92.56 89 THR A N 1
ATOM 681 C CA . THR A 1 89 ? 7.079 1.929 5.689 1.00 92.56 89 THR A CA 1
ATOM 682 C C . THR A 1 89 ? 6.645 0.474 5.564 1.00 92.56 89 THR A C 1
ATOM 684 O O . THR A 1 89 ? 6.015 -0.070 6.469 1.00 92.56 89 THR A O 1
ATOM 687 N N . PHE A 1 90 ? 7.023 -0.165 4.463 1.00 91.38 90 PHE A N 1
ATOM 688 C CA . PHE A 1 90 ? 6.651 -1.535 4.118 1.00 91.38 90 PHE A CA 1
ATOM 689 C C . PHE A 1 90 ? 7.734 -2.524 4.550 1.00 91.38 90 PHE A C 1
ATOM 691 O O . PHE A 1 90 ? 8.928 -2.249 4.420 1.00 91.38 90 PHE A O 1
ATOM 698 N N . ARG A 1 91 ? 7.329 -3.685 5.061 1.00 89.50 91 ARG A N 1
ATOM 699 C CA . ARG A 1 91 ? 8.231 -4.787 5.427 1.00 89.50 91 ARG A CA 1
ATOM 700 C C . ARG A 1 91 ? 7.746 -6.081 4.804 1.00 89.50 91 ARG A C 1
ATOM 702 O O . ARG A 1 91 ? 7.480 -7.051 5.501 1.00 89.50 91 ARG A O 1
ATOM 709 N N . GLU A 1 92 ? 7.571 -6.051 3.492 1.00 81.75 92 GLU A N 1
ATOM 710 C CA . GLU A 1 92 ? 7.084 -7.214 2.769 1.00 81.75 92 GLU A CA 1
ATOM 711 C C . GLU A 1 92 ? 8.047 -8.402 2.893 1.00 81.75 92 GLU A C 1
ATOM 713 O O . GLU A 1 92 ? 9.257 -8.250 2.699 1.00 81.75 92 GLU A O 1
ATOM 718 N N . ASP A 1 93 ? 7.480 -9.568 3.194 1.00 75.88 93 ASP A N 1
ATOM 719 C CA . ASP A 1 93 ? 8.153 -10.860 3.267 1.00 75.88 93 ASP A CA 1
ATOM 720 C C . ASP A 1 93 ? 7.615 -11.816 2.176 1.00 75.88 93 ASP A C 1
ATOM 722 O O . ASP A 1 93 ? 7.084 -11.382 1.144 1.00 75.88 93 ASP A O 1
ATOM 726 N N . ASP A 1 94 ? 7.833 -13.119 2.352 1.00 70.88 94 ASP A N 1
ATOM 727 C CA . ASP A 1 94 ? 7.372 -14.189 1.455 1.00 70.88 94 ASP A CA 1
ATOM 728 C C . ASP A 1 94 ? 5.861 -14.436 1.561 1.00 70.88 94 ASP A C 1
ATOM 730 O O . ASP A 1 94 ? 5.304 -15.191 0.766 1.00 70.88 94 ASP A O 1
ATOM 734 N N . SER A 1 95 ? 5.183 -13.823 2.533 1.00 74.50 95 SER A N 1
ATOM 735 C CA . SER A 1 95 ? 3.751 -13.986 2.709 1.00 74.50 95 SER A CA 1
ATOM 736 C C . SER A 1 95 ? 2.959 -13.073 1.769 1.00 74.50 95 SER A C 1
ATOM 738 O O . SER A 1 95 ? 3.428 -12.050 1.269 1.00 74.50 95 SER A O 1
ATOM 740 N N . GLU A 1 96 ? 1.688 -13.414 1.566 1.00 78.25 96 GLU A N 1
ATOM 741 C CA . GLU A 1 96 ? 0.716 -12.508 0.942 1.00 78.25 96 GLU A CA 1
ATOM 742 C C . GLU A 1 96 ? 0.370 -11.314 1.844 1.00 78.25 96 GLU A C 1
ATOM 744 O O . GLU A 1 96 ? -0.442 -10.463 1.478 1.00 78.25 96 GLU A O 1
ATOM 749 N N . LYS A 1 97 ? 0.935 -11.250 3.052 1.00 88.56 97 LYS A N 1
ATOM 750 C CA . LYS A 1 97 ? 0.718 -10.168 3.995 1.00 88.56 97 LYS A CA 1
ATOM 751 C C . LYS A 1 97 ? 1.891 -9.200 3.945 1.00 88.56 97 LYS A C 1
ATOM 753 O O . LYS A 1 97 ? 3.053 -9.573 3.889 1.00 88.56 97 LYS A O 1
ATOM 758 N N . VAL A 1 98 ? 1.569 -7.920 3.998 1.00 90.69 98 VAL A N 1
ATOM 759 C CA . VAL A 1 98 ? 2.534 -6.830 4.004 1.00 90.69 98 VAL A CA 1
ATOM 760 C C . VAL A 1 98 ? 2.397 -6.119 5.338 1.00 90.69 98 VAL A C 1
ATOM 762 O O . VAL A 1 98 ? 1.449 -5.349 5.539 1.00 90.69 98 VAL A O 1
ATOM 765 N N . PRO A 1 99 ? 3.310 -6.398 6.281 1.00 92.25 99 PRO A N 1
ATOM 766 C CA . PRO A 1 99 ? 3.438 -5.602 7.478 1.00 92.25 99 PRO A CA 1
ATOM 767 C C . PRO A 1 99 ? 3.810 -4.173 7.101 1.00 92.25 99 PRO A C 1
ATOM 769 O O . PRO A 1 99 ? 4.714 -3.929 6.293 1.00 92.25 99 PRO A O 1
ATOM 772 N N . VAL A 1 100 ? 3.123 -3.226 7.721 1.00 91.06 100 VAL A N 1
ATOM 773 C CA . VAL A 1 100 ? 3.401 -1.804 7.567 1.00 91.06 100 VAL A CA 1
ATOM 774 C C . VAL A 1 100 ? 3.698 -1.206 8.929 1.00 91.06 100 VAL A C 1
ATOM 776 O O . VAL A 1 100 ? 2.969 -1.409 9.899 1.00 91.06 100 VAL A O 1
ATOM 779 N N . SER A 1 101 ? 4.798 -0.469 9.012 1.00 86.38 101 SER A N 1
ATOM 780 C CA . SER A 1 101 ? 5.078 0.377 10.162 1.00 86.38 101 SER A CA 1
ATOM 781 C C . SER A 1 101 ? 4.702 1.805 9.829 1.00 86.38 101 SER A C 1
ATOM 783 O O . SER A 1 101 ? 5.063 2.342 8.782 1.00 86.38 101 SER A O 1
ATOM 785 N N . TYR A 1 102 ? 3.985 2.406 10.760 1.00 80.44 102 TYR A N 1
ATOM 786 C CA . TYR A 1 102 ? 3.403 3.715 10.623 1.00 80.44 102 TYR A CA 1
ATOM 787 C C . TYR A 1 102 ? 4.079 4.687 11.584 1.00 80.44 102 TYR A C 1
ATOM 789 O O . TYR A 1 102 ? 4.182 4.381 12.772 1.00 80.44 102 TYR A O 1
ATOM 797 N N . SER A 1 103 ? 4.556 5.836 11.098 1.00 69.94 103 SER A N 1
ATOM 798 C CA . SER A 1 103 ? 5.315 6.761 11.951 1.00 69.94 103 SER A CA 1
ATOM 799 C C . SER A 1 103 ? 4.469 7.895 12.533 1.00 69.94 103 SER A C 1
ATOM 801 O O . SER A 1 103 ? 4.647 8.233 13.704 1.00 69.94 103 SER A O 1
ATOM 803 N N . ARG A 1 104 ? 3.553 8.497 11.757 1.00 72.12 104 ARG A N 1
ATOM 804 C CA . ARG A 1 104 ? 2.721 9.624 12.218 1.00 72.12 104 ARG A CA 1
ATOM 805 C C . ARG A 1 104 ? 1.538 9.921 11.284 1.00 72.12 104 ARG A C 1
ATOM 807 O O . ARG A 1 104 ? 1.723 9.921 10.069 1.00 72.12 104 ARG A O 1
ATOM 814 N N . TYR A 1 105 ? 0.383 10.286 11.863 1.00 73.62 105 TYR A N 1
ATOM 815 C CA . TYR A 1 105 ? -0.758 10.867 11.126 1.00 73.62 105 TYR A CA 1
ATOM 816 C C . TYR A 1 105 ? -0.417 12.248 10.622 1.00 73.62 105 TYR A C 1
ATOM 818 O O . TYR A 1 105 ? 0.157 13.061 11.348 1.00 73.62 105 TYR A O 1
ATOM 826 N N . ASN A 1 106 ? -0.768 12.504 9.360 1.00 69.38 106 ASN A N 1
ATOM 827 C CA . ASN A 1 106 ? -0.740 13.864 8.869 1.00 69.38 106 ASN A CA 1
ATOM 828 C C . ASN A 1 106 ? -1.641 14.732 9.767 1.00 69.38 106 ASN A C 1
ATOM 830 O O . ASN A 1 106 ? -2.617 14.247 10.345 1.00 69.38 106 ASN A O 1
ATOM 834 N N . ALA A 1 107 ? -1.286 16.007 9.908 1.00 63.06 107 ALA A N 1
ATOM 835 C CA . ALA A 1 107 ? -1.916 16.944 10.831 1.00 63.06 107 ALA A CA 1
ATOM 836 C C . ALA A 1 107 ? -3.414 17.156 10.555 1.00 63.06 107 ALA A C 1
ATOM 838 O O . ALA A 1 107 ? -4.140 17.554 11.460 1.00 63.06 107 ALA A O 1
ATOM 839 N N . THR A 1 108 ? -3.877 16.852 9.337 1.00 68.12 108 THR A N 1
ATOM 840 C CA . THR A 1 108 ? -5.299 16.877 8.965 1.00 68.12 108 THR A CA 1
ATOM 841 C C . THR A 1 108 ? -6.109 15.810 9.707 1.00 68.12 108 THR A C 1
ATOM 843 O O . THR A 1 108 ? -7.268 16.035 10.028 1.00 68.12 108 THR A O 1
ATOM 846 N N . GLY A 1 109 ? -5.505 14.664 10.046 1.00 62.69 109 GLY A N 1
ATOM 847 C CA . GLY A 1 109 ? -6.158 13.593 10.803 1.00 62.69 109 GLY A CA 1
ATOM 848 C C . GLY A 1 109 ? -7.228 12.804 10.036 1.00 62.69 109 GLY A C 1
ATOM 849 O O . GLY A 1 109 ? -7.896 11.974 10.650 1.00 62.69 109 GLY A O 1
ATOM 850 N N . GLU A 1 110 ? -7.359 13.017 8.726 1.00 80.44 110 GLU A N 1
ATOM 851 C CA . GLU A 1 110 ? -8.444 12.503 7.870 1.00 80.44 110 GLU A CA 1
ATOM 852 C C . GLU A 1 110 ? -8.179 11.113 7.274 1.00 80.44 110 GLU A C 1
ATOM 854 O O . GLU A 1 110 ? -8.876 10.684 6.360 1.00 80.44 110 GLU A O 1
ATOM 859 N N . CYS A 1 111 ? -7.179 10.385 7.774 1.00 87.19 111 CYS A N 1
ATOM 860 C CA . CYS A 1 111 ? -6.884 9.050 7.265 1.00 87.19 111 CYS A CA 1
ATOM 861 C C . CYS A 1 111 ? -8.113 8.131 7.415 1.00 87.19 111 CYS A C 1
ATOM 863 O O . CYS A 1 111 ? -8.485 7.822 8.556 1.00 87.19 111 CYS A O 1
ATOM 865 N N . PRO A 1 112 ? -8.704 7.630 6.310 1.00 88.94 112 PRO A N 1
ATOM 866 C CA . PRO A 1 112 ? -9.920 6.813 6.367 1.00 88.94 112 PRO A CA 1
ATOM 867 C C . PRO A 1 112 ? -9.684 5.484 7.084 1.00 88.94 112 PRO A C 1
ATOM 869 O O . PRO A 1 112 ? -10.616 4.851 7.563 1.00 88.94 112 PRO A O 1
ATOM 872 N N . PHE A 1 113 ? -8.421 5.079 7.208 1.00 89.50 113 PHE A N 1
ATOM 873 C CA . PHE A 1 113 ? -8.034 3.831 7.840 1.00 89.50 113 PHE A CA 1
ATOM 874 C C . PHE A 1 113 ? -7.735 3.971 9.325 1.00 89.50 113 PHE A C 1
ATOM 876 O O . PHE A 1 113 ? -7.128 3.067 9.866 1.00 89.50 113 PHE A O 1
ATOM 883 N N . LYS A 1 114 ? -8.055 5.078 10.002 1.00 86.44 114 LYS A N 1
ATOM 884 C CA . LYS A 1 114 ? -7.682 5.270 11.414 1.00 86.44 114 LYS A CA 1
ATOM 885 C C . LYS A 1 114 ? -8.475 4.321 12.347 1.00 86.44 114 LYS A C 1
ATOM 887 O O . LYS A 1 114 ? -9.697 4.432 12.390 1.00 86.44 114 LYS A O 1
ATOM 892 N N . PRO A 1 115 ? -7.823 3.469 13.174 1.00 87.25 115 PRO A N 1
ATOM 893 C CA . PRO A 1 115 ? -6.376 3.270 13.303 1.00 87.25 115 PRO A CA 1
ATOM 894 C C . PRO A 1 115 ? -5.784 2.436 12.157 1.00 87.25 115 PRO A C 1
ATOM 896 O O . PRO A 1 115 ? -6.278 1.348 11.869 1.00 87.25 115 PRO A O 1
ATOM 899 N N . PHE A 1 116 ? -4.701 2.937 11.545 1.00 89.62 116 PHE A N 1
ATOM 900 C CA . PHE A 1 116 ? -4.089 2.358 10.348 1.00 89.62 116 PHE A CA 1
ATOM 901 C C . PHE A 1 116 ? -3.740 0.881 10.585 1.00 89.62 116 PHE A C 1
ATOM 903 O O . PHE A 1 116 ? -2.940 0.591 11.483 1.00 89.62 116 PHE A O 1
ATOM 910 N N . PRO A 1 117 ? -4.309 -0.062 9.810 1.00 92.50 117 PRO A N 1
ATOM 911 C CA . PRO A 1 117 ? -4.015 -1.477 9.964 1.00 92.50 117 PRO A CA 1
ATOM 912 C C . PRO A 1 117 ? -2.517 -1.763 9.845 1.00 92.50 117 PRO A C 1
ATOM 914 O O . PRO A 1 117 ? -1.858 -1.299 8.918 1.00 92.50 117 PRO A O 1
ATOM 917 N N . ALA A 1 118 ? -1.975 -2.564 10.762 1.00 92.06 118 ALA A N 1
ATOM 918 C CA . ALA A 1 118 ? -0.561 -2.947 10.741 1.00 92.06 118 ALA A CA 1
ATOM 919 C C . ALA A 1 118 ? -0.239 -4.026 9.691 1.00 92.06 118 ALA A C 1
ATOM 921 O O . ALA A 1 118 ? 0.928 -4.246 9.369 1.00 92.06 118 ALA A O 1
ATOM 922 N N . LEU A 1 119 ? -1.260 -4.714 9.170 1.00 93.38 119 LEU A N 1
ATOM 923 C CA . LEU A 1 119 ? -1.112 -5.839 8.255 1.00 93.38 119 LEU A CA 1
ATOM 924 C C . LEU A 1 119 ? -2.119 -5.735 7.110 1.00 93.38 119 LEU A C 1
ATOM 926 O O . LEU A 1 119 ? -3.326 -5.635 7.341 1.00 93.38 119 LEU A O 1
ATOM 930 N N . TRP A 1 120 ? -1.609 -5.798 5.884 1.00 94.19 120 TRP A N 1
ATOM 931 C CA . TRP A 1 120 ? -2.388 -5.660 4.654 1.00 94.19 120 TRP A CA 1
ATOM 932 C C . TRP A 1 120 ? -2.201 -6.876 3.763 1.00 94.19 120 TRP A C 1
ATOM 934 O O . TRP A 1 120 ? -1.139 -7.483 3.764 1.00 94.19 120 TRP A O 1
ATOM 944 N N . THR A 1 121 ? -3.219 -7.248 2.999 1.00 93.25 121 THR A N 1
ATOM 945 C CA . THR A 1 121 ? -3.127 -8.356 2.042 1.00 93.25 121 THR A CA 1
ATOM 946 C C . THR A 1 121 ? -2.680 -7.814 0.694 1.00 93.25 121 THR A C 1
ATOM 948 O O . THR A 1 121 ? -3.363 -6.964 0.127 1.00 93.25 121 THR A O 1
ATOM 951 N N . ARG A 1 122 ? -1.547 -8.276 0.165 1.00 89.25 122 ARG A N 1
ATOM 952 C CA . ARG A 1 122 ? -1.100 -7.869 -1.165 1.00 89.25 122 ARG A CA 1
ATOM 953 C C . ARG A 1 122 ? -1.996 -8.484 -2.232 1.00 89.25 122 ARG A C 1
ATOM 955 O O . ARG A 1 122 ? -2.253 -9.682 -2.222 1.00 89.25 122 ARG A O 1
ATOM 962 N N . VAL A 1 123 ? -2.402 -7.662 -3.188 1.00 88.31 123 VAL A N 1
ATOM 963 C CA . VAL A 1 123 ? -3.067 -8.080 -4.422 1.00 88.31 123 VAL A CA 1
ATOM 964 C C . VAL A 1 123 ? -2.190 -7.702 -5.617 1.00 88.31 123 VAL A C 1
ATOM 966 O O . VAL A 1 123 ? -1.361 -6.793 -5.534 1.00 88.31 123 VAL A O 1
ATOM 969 N N . GLY A 1 124 ? -2.306 -8.446 -6.717 1.00 75.06 124 GLY A N 1
ATOM 970 C CA . GLY A 1 124 ? -1.570 -8.143 -7.952 1.00 75.06 124 GLY A CA 1
ATOM 971 C C . GLY A 1 124 ? -0.114 -8.622 -8.001 1.00 75.06 124 GLY A C 1
ATOM 972 O O . GLY A 1 124 ? 0.660 -8.127 -8.814 1.00 75.06 124 GLY A O 1
ATOM 973 N N . ARG A 1 125 ? 0.288 -9.598 -7.173 1.00 66.62 125 ARG A N 1
ATOM 974 C CA . ARG A 1 125 ? 1.540 -10.340 -7.401 1.00 66.62 125 ARG A CA 1
ATOM 975 C C . ARG A 1 125 ? 1.267 -11.509 -8.350 1.00 66.62 125 ARG A C 1
ATOM 977 O O . ARG A 1 125 ? 0.461 -12.377 -8.035 1.00 66.62 125 ARG A O 1
ATOM 984 N N . VAL A 1 126 ? 1.959 -11.545 -9.488 1.00 50.59 126 VAL A N 1
ATOM 985 C CA . VAL A 1 126 ? 2.159 -12.798 -10.233 1.00 50.59 126 VAL A CA 1
ATOM 986 C C . VAL A 1 126 ? 3.037 -13.690 -9.342 1.00 50.59 126 VAL A C 1
ATOM 988 O O . VAL A 1 126 ? 4.014 -13.170 -8.792 1.00 50.59 126 VAL A O 1
ATOM 991 N N . PRO A 1 127 ? 2.682 -14.968 -9.114 1.00 44.81 127 PRO A N 1
ATOM 992 C CA . PRO A 1 127 ? 3.392 -15.827 -8.175 1.00 44.81 127 PRO A CA 1
ATOM 993 C C . PRO A 1 127 ? 4.890 -15.859 -8.481 1.00 44.81 127 PRO A C 1
ATOM 995 O O . PRO A 1 127 ? 5.300 -15.976 -9.637 1.00 44.81 127 PRO A O 1
ATOM 998 N N . ALA A 1 128 ? 5.703 -15.761 -7.426 1.00 42.97 128 ALA A N 1
ATOM 999 C CA . ALA A 1 128 ? 7.079 -16.214 -7.504 1.00 42.97 128 ALA A CA 1
ATOM 1000 C C . ALA A 1 128 ? 7.010 -17.701 -7.863 1.00 42.97 128 ALA A C 1
ATOM 1002 O O . ALA A 1 128 ? 6.458 -18.493 -7.099 1.00 42.97 128 ALA A O 1
ATOM 1003 N N . ASN A 1 129 ? 7.478 -18.060 -9.057 1.00 37.66 129 ASN A N 1
ATOM 1004 C CA . ASN A 1 129 ? 7.700 -19.459 -9.386 1.00 37.66 129 ASN A CA 1
ATOM 1005 C C . ASN A 1 129 ? 8.646 -20.022 -8.316 1.00 37.66 129 ASN A C 1
ATOM 1007 O O . ASN A 1 129 ? 9.761 -19.516 -8.175 1.00 37.66 129 ASN A O 1
ATOM 1011 N N . ASN A 1 130 ? 8.170 -21.010 -7.555 1.00 35.81 130 ASN A N 1
ATOM 1012 C CA . ASN A 1 130 ? 9.047 -21.941 -6.848 1.00 35.81 130 ASN A CA 1
ATOM 1013 C C . ASN A 1 130 ? 9.875 -22.730 -7.863 1.00 35.81 130 ASN A C 1
ATOM 1015 O O . ASN A 1 130 ? 9.296 -23.105 -8.912 1.00 35.81 130 ASN A O 1
#

Foldseek 3Di:
DDDDDDDDPPDDDDDDDPDPFLDDDDDDLDAFWAKEWGDDPNAIKIKIWGQHPVSDIDIFMFSAWDDDDDSVDFQDQTWTQTPQAGIKGWHDDLDQKIFIDGDDGDPVNRPPCVVPDRIHGYDRDDDDDD

Radius of gyration: 17.87 Å; chains: 1; bounding box: 51×42×46 Å

pLDDT: mean 79.67, std 17.91, range [35.81, 96.5]

Organism: Aquipseudomonas alcaligenes (strain ATCC 14909 / DSM 50342 / CCUG 1425 / JCM 20561 / NBRC 14159 / NCIMB 9945 / NCTC 10367 / 1577) (NCBI:txid1215092)